Protein AF-A0A645ADY9-F1 (afdb_monomer_lite)

pLDDT: mean 91.97, std 10.12, range [59.78, 98.44]
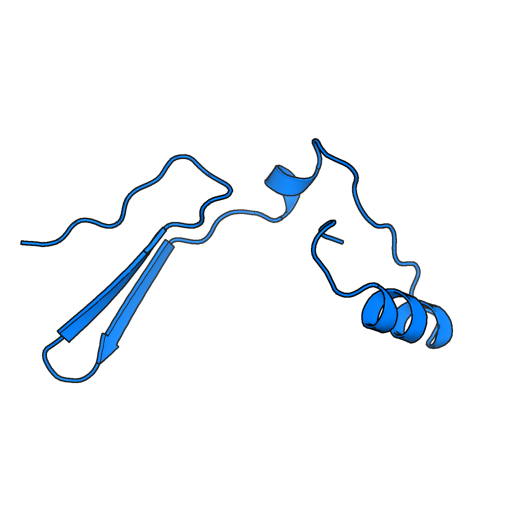
Secondary structure (DSSP, 8-state):
--TTS-HHHHHHHHHTT---PPPPTTGGGGG---EEEEEETTEEEEEE-TTSS------

InterPro domains:
  IPR029055 Nucleophile aminohydrolases, N-terminal [SSF56235] (2-59)
  IPR043137 Gamma-glutamyltranspeptidase, small subunit, C-terminal domain [G3DSA:3.60.20.40] (1-59)
  IPR052896 Gamma-glutamyltransferase-like enzyme [PTHR43881] (1-59)

Radius of gyration: 16.3 Å; chains: 1; bounding box: 30×24×41 Å

Organism: NCBI:txid1076179

Sequence (59 aa):
MEPAFDAAVVQELRARGHEVTVEDGHGVFAFGGAQLVLRDGNHYIAGSDPRKDGQAVAY

Structure (mmCIF, N/CA/C/O backbone):
data_AF-A0A645ADY9-F1
#
_entry.id   AF-A0A645ADY9-F1
#
loop_
_atom_site.group_PDB
_atom_site.id
_atom_site.type_symbol
_atom_site.label_atom_id
_atom_site.label_alt_id
_atom_site.label_comp_id
_atom_site.label_asym_id
_atom_site.label_entity_id
_atom_site.label_seq_id
_atom_site.pdbx_PDB_ins_code
_atom_site.Cartn_x
_atom_site.Cartn_y
_atom_site.Cartn_z
_atom_site.occupancy
_atom_site.B_iso_or_equiv
_atom_site.auth_seq_id
_atom_site.auth_comp_id
_atom_site.auth_asym_id
_atom_site.auth_atom_id
_atom_site.pdbx_PDB_model_num
ATOM 1 N N . MET A 1 1 ? -5.426 1.540 11.132 1.00 90.81 1 MET A N 1
ATOM 2 C CA . MET A 1 1 ? -5.759 0.981 9.799 1.00 90.81 1 MET A CA 1
ATOM 3 C C . MET A 1 1 ? -6.071 2.130 8.846 1.00 90.81 1 MET A C 1
ATOM 5 O O . MET A 1 1 ? -6.523 3.161 9.330 1.00 90.81 1 MET A O 1
ATOM 9 N N . GLU A 1 2 ? -5.818 1.985 7.542 1.00 91.19 2 GLU A N 1
ATOM 10 C CA . GLU A 1 2 ? -6.055 3.054 6.555 1.00 91.19 2 GLU A CA 1
ATOM 11 C C . GLU A 1 2 ? -7.555 3.401 6.395 1.00 91.19 2 GLU A C 1
ATOM 13 O O . GLU A 1 2 ? -8.388 2.495 6.469 1.00 91.19 2 GLU A O 1
ATOM 18 N N . PRO A 1 3 ? -7.922 4.675 6.132 1.00 88.50 3 PRO A N 1
ATOM 19 C CA . PRO A 1 3 ? -9.320 5.105 5.983 1.00 88.50 3 PRO A CA 1
ATOM 20 C C . PRO A 1 3 ? -10.091 4.424 4.850 1.00 88.50 3 PRO A C 1
ATOM 22 O O . PRO A 1 3 ? -11.302 4.259 4.942 1.00 88.50 3 PRO A O 1
ATOM 25 N N . ALA A 1 4 ? -9.398 4.074 3.763 1.00 89.25 4 ALA A N 1
ATOM 26 C CA . ALA A 1 4 ? -10.006 3.509 2.558 1.00 89.25 4 ALA A CA 1
ATOM 27 C C . ALA A 1 4 ? -10.257 1.995 2.651 1.00 89.25 4 ALA A C 1
ATOM 29 O O . ALA A 1 4 ? -10.736 1.385 1.696 1.00 89.25 4 ALA A O 1
ATOM 30 N N . PHE A 1 5 ? -9.901 1.373 3.774 1.00 93.06 5 PHE A N 1
ATOM 31 C CA . PHE A 1 5 ? -10.154 -0.041 3.993 1.00 93.06 5 PHE A CA 1
ATOM 32 C C . PHE A 1 5 ? -11.664 -0.289 4.140 1.00 93.06 5 PHE A C 1
ATOM 34 O O . PHE A 1 5 ? -12.376 0.513 4.745 1.00 93.06 5 PHE A O 1
ATOM 41 N N . ASP A 1 6 ? -12.153 -1.414 3.618 1.00 96.19 6 ASP A N 1
ATOM 42 C CA . ASP A 1 6 ? -13.575 -1.761 3.688 1.00 96.19 6 ASP A CA 1
ATOM 43 C C . ASP A 1 6 ? -14.057 -1.851 5.145 1.00 96.19 6 ASP A C 1
ATOM 45 O O . ASP A 1 6 ? -13.555 -2.652 5.941 1.00 96.19 6 ASP A O 1
ATOM 49 N N . ALA A 1 7 ? -15.070 -1.045 5.476 1.00 95.06 7 ALA A N 1
ATOM 50 C CA . ALA A 1 7 ? -15.676 -0.985 6.797 1.00 95.06 7 ALA A CA 1
ATOM 51 C C . ALA A 1 7 ? -16.189 -2.353 7.275 1.00 95.06 7 ALA A C 1
ATOM 53 O O . ALA A 1 7 ? -16.090 -2.643 8.468 1.00 95.06 7 ALA A O 1
ATOM 54 N N . ALA A 1 8 ? -16.690 -3.210 6.378 1.00 97.56 8 ALA A N 1
ATOM 55 C CA . ALA A 1 8 ? -17.163 -4.545 6.739 1.00 97.56 8 ALA A CA 1
ATOM 56 C C . ALA A 1 8 ? -16.025 -5.420 7.284 1.00 97.56 8 ALA A C 1
ATOM 58 O O . ALA A 1 8 ? -16.200 -6.115 8.287 1.00 97.56 8 ALA A O 1
ATOM 59 N N . VAL A 1 9 ? -14.829 -5.321 6.692 1.00 97.62 9 VAL A N 1
ATOM 60 C CA . VAL A 1 9 ? -13.646 -6.055 7.163 1.00 97.62 9 VAL A CA 1
ATOM 61 C C . VAL A 1 9 ? -13.210 -5.564 8.543 1.00 97.62 9 VAL A C 1
ATOM 63 O O . VAL A 1 9 ? -12.851 -6.372 9.397 1.00 97.62 9 VAL A O 1
ATOM 66 N N . VAL A 1 10 ? -13.303 -4.259 8.811 1.00 97.06 10 VAL A N 1
ATOM 67 C CA . VAL A 1 10 ? -13.006 -3.692 10.141 1.00 97.06 10 VAL A CA 1
ATOM 68 C C . VAL A 1 10 ? -13.904 -4.275 11.211 1.00 97.06 10 VAL A C 1
ATOM 70 O O . VAL A 1 10 ? -13.426 -4.649 12.282 1.00 97.06 10 VAL A O 1
ATOM 73 N N . GLN A 1 11 ? -15.208 -4.330 10.934 1.00 97.56 11 GLN A N 1
ATOM 74 C CA . GLN A 1 11 ? -16.172 -4.849 11.897 1.00 97.56 11 GLN A CA 1
ATOM 75 C C . GLN A 1 11 ? -15.945 -6.335 12.148 1.00 97.56 11 GLN A C 1
ATOM 77 O O . GLN A 1 11 ? -15.959 -6.756 13.299 1.00 97.56 11 GLN A O 1
ATOM 82 N N . GLU A 1 12 ? -15.654 -7.109 11.103 1.00 98.38 12 GLU A N 1
ATOM 83 C CA . GLU A 1 12 ? -15.359 -8.535 11.244 1.00 98.38 12 GLU A CA 1
ATOM 84 C C . GLU A 1 12 ? -14.085 -8.778 12.069 1.00 98.38 12 GLU A C 1
ATOM 86 O O . GLU A 1 12 ? -14.063 -9.646 12.941 1.00 98.38 12 GLU A O 1
ATOM 91 N N . LEU A 1 13 ? -13.033 -7.976 11.873 1.00 98.31 13 LEU A N 1
ATOM 92 C CA . LEU A 1 13 ? -11.830 -8.049 12.708 1.00 98.31 13 LEU A CA 1
ATOM 93 C C . LEU A 1 13 ? -12.144 -7.724 14.175 1.00 98.31 13 LEU A C 1
ATOM 95 O O . LEU A 1 13 ? -11.713 -8.447 15.074 1.00 98.31 13 LEU A O 1
ATOM 99 N N . ARG A 1 14 ? -12.942 -6.684 14.436 1.00 98.00 14 ARG A N 1
ATOM 100 C CA . ARG A 1 14 ? -13.373 -6.342 15.801 1.00 98.00 14 ARG A CA 1
ATOM 101 C C . ARG A 1 14 ? -14.224 -7.441 16.434 1.00 98.00 14 ARG A C 1
ATOM 103 O O . ARG A 1 14 ? -14.009 -7.773 17.595 1.00 98.00 14 ARG A O 1
ATOM 110 N N . ALA A 1 15 ? -15.133 -8.054 15.675 1.00 98.44 15 ALA A N 1
ATOM 111 C CA . ALA A 1 15 ? -15.954 -9.177 16.133 1.00 98.44 15 ALA A CA 1
ATOM 112 C C . ALA A 1 15 ? -15.108 -10.403 16.515 1.00 98.44 15 ALA A C 1
ATOM 114 O O . ALA A 1 15 ? -15.468 -11.150 17.423 1.00 98.44 15 ALA A O 1
ATOM 115 N N . ARG A 1 16 ? -13.943 -10.572 15.880 1.00 98.44 16 ARG A N 1
ATOM 116 C CA . ARG A 1 16 ? -12.942 -11.595 16.226 1.00 98.44 16 ARG A CA 1
ATOM 117 C C . ARG A 1 16 ? -12.048 -11.218 17.413 1.00 98.44 16 ARG A C 1
ATOM 119 O O . ARG A 1 16 ? -11.139 -11.972 17.746 1.00 98.44 16 ARG A O 1
ATOM 126 N N . GLY A 1 17 ? -12.300 -10.081 18.062 1.00 98.44 17 GLY A N 1
ATOM 127 C CA . GLY A 1 17 ? -11.574 -9.624 19.247 1.00 98.44 17 GLY A CA 1
ATOM 128 C C . GLY A 1 17 ? -10.336 -8.777 18.951 1.00 98.44 17 GLY A C 1
ATOM 129 O O . GLY A 1 17 ? -9.567 -8.502 19.868 1.00 98.44 17 GLY A O 1
ATOM 130 N N . HIS A 1 18 ? -10.123 -8.349 17.702 1.00 98.44 18 HIS A N 1
ATOM 131 C CA . HIS A 1 18 ? -9.034 -7.427 17.387 1.00 98.44 18 HIS A CA 1
ATOM 132 C C . HIS A 1 18 ? -9.393 -5.991 17.782 1.00 98.44 18 HIS A C 1
ATOM 134 O O . HIS A 1 18 ? -10.427 -5.454 17.379 1.00 98.44 18 HIS A O 1
ATOM 140 N N . GLU A 1 19 ? -8.494 -5.326 18.502 1.00 97.00 19 GLU A N 1
ATOM 141 C CA . GLU A 1 19 ? -8.582 -3.888 18.737 1.00 97.00 19 GLU A CA 1
ATOM 142 C C . GLU A 1 19 ? -8.096 -3.140 17.488 1.00 97.00 19 GLU A C 1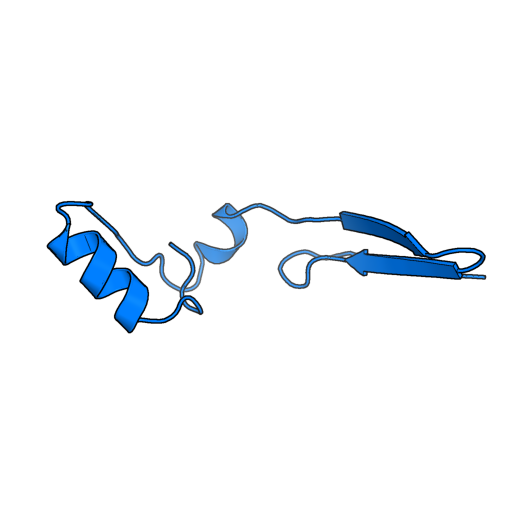
ATOM 144 O O . GLU A 1 19 ? -6.901 -3.051 17.213 1.00 97.00 19 GLU A O 1
ATOM 149 N N . VAL A 1 20 ? -9.041 -2.654 16.677 1.00 94.88 20 VAL A N 1
ATOM 150 C CA . VAL A 1 20 ? -8.743 -1.961 15.415 1.00 94.88 20 VAL A CA 1
ATOM 151 C C . VAL A 1 20 ? -9.175 -0.503 15.496 1.00 94.88 20 VAL A C 1
ATOM 153 O O . VAL A 1 20 ? -10.372 -0.213 15.581 1.00 94.88 20 VAL A O 1
ATOM 156 N N . THR A 1 21 ? -8.212 0.405 15.356 1.00 92.12 21 THR A N 1
ATOM 157 C CA . THR A 1 21 ? -8.432 1.847 15.164 1.00 92.12 21 THR A CA 1
ATOM 158 C C . THR A 1 21 ? -8.248 2.203 13.691 1.00 92.12 21 THR A C 1
ATOM 160 O O . THR A 1 21 ? -7.317 1.722 13.037 1.00 92.12 21 THR A O 1
ATOM 163 N N . VAL A 1 22 ? -9.154 3.010 13.137 1.00 90.69 22 VAL A N 1
ATOM 164 C CA . VAL A 1 22 ? -8.999 3.597 11.796 1.00 90.69 22 VAL A CA 1
ATOM 165 C C . VAL A 1 22 ? -8.348 4.957 11.987 1.00 90.69 22 VAL A C 1
ATOM 167 O O . VAL A 1 22 ? -8.903 5.782 12.703 1.00 90.69 22 VAL A O 1
ATOM 170 N N . GLU A 1 23 ? -7.173 5.149 11.393 1.00 87.00 23 GLU A N 1
ATOM 171 C CA . GLU A 1 23 ? -6.411 6.392 11.523 1.00 87.00 23 GLU A CA 1
ATOM 172 C C . GLU A 1 23 ? -7.005 7.441 10.592 1.00 87.00 23 GLU A C 1
ATOM 174 O O . GLU A 1 23 ? -7.204 7.183 9.406 1.00 87.00 23 GLU A O 1
ATOM 179 N N . ASP A 1 24 ? -7.268 8.626 11.112 1.00 75.38 24 ASP A N 1
ATOM 180 C CA . ASP A 1 24 ? -7.848 9.748 10.400 1.00 75.38 24 ASP A CA 1
ATOM 181 C C . ASP A 1 24 ? -6.790 10.593 9.668 1.00 75.38 24 ASP A C 1
ATOM 183 O O . ASP A 1 24 ? -5.692 10.843 10.163 1.00 75.38 24 ASP A O 1
ATOM 187 N N . GLY A 1 25 ? -7.148 11.013 8.444 1.00 65.25 25 GLY A N 1
ATOM 188 C CA . GLY A 1 25 ? -6.575 12.077 7.600 1.00 65.25 25 GLY A CA 1
ATOM 189 C C . GLY A 1 25 ? -5.050 12.202 7.477 1.00 65.25 25 GLY A C 1
ATOM 190 O O . GLY A 1 25 ? -4.494 12.072 6.390 1.00 65.25 25 GLY A O 1
ATOM 191 N N . HIS A 1 26 ? -4.368 12.526 8.569 1.00 61.66 26 HIS A N 1
ATOM 192 C CA . HIS A 1 26 ? -2.932 12.799 8.619 1.00 61.66 26 HIS A CA 1
ATOM 193 C C . HIS A 1 26 ? -2.090 11.539 8.885 1.00 61.66 26 HIS A C 1
ATOM 195 O O . HIS A 1 26 ? -0.907 11.512 8.541 1.00 61.66 26 HIS A O 1
ATOM 201 N N . GLY A 1 27 ? -2.700 10.468 9.406 1.00 59.78 27 GLY A N 1
ATOM 202 C CA . GLY A 1 27 ? -2.040 9.183 9.666 1.00 59.78 27 GLY A CA 1
ATOM 203 C C . GLY A 1 27 ? -1.773 8.323 8.424 1.00 59.78 27 GLY A C 1
ATOM 204 O O . GLY A 1 27 ? -1.047 7.338 8.510 1.00 59.78 27 GLY A O 1
ATOM 205 N N . VAL A 1 28 ? -2.300 8.678 7.245 1.00 59.78 28 VAL A N 1
ATOM 206 C CA . VAL 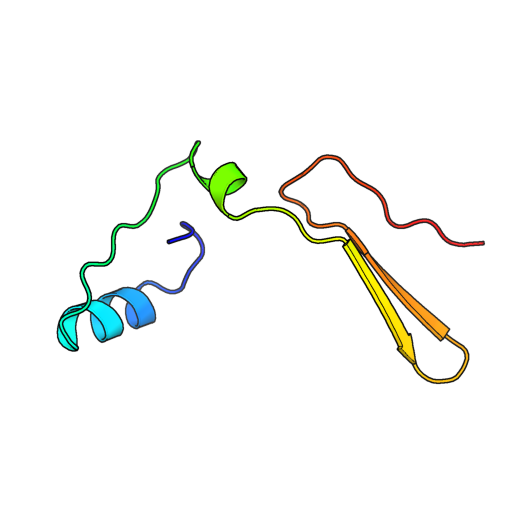A 1 28 ? -2.157 7.858 6.020 1.00 59.78 28 VAL A CA 1
ATOM 207 C C . VAL A 1 28 ? -0.686 7.698 5.604 1.00 59.78 28 VAL A C 1
ATOM 209 O O . VAL A 1 28 ? -0.283 6.647 5.111 1.00 59.78 28 VAL A O 1
ATOM 212 N N . PHE A 1 29 ? 0.165 8.688 5.897 1.00 65.62 29 PHE A N 1
ATOM 213 C CA . PHE A 1 29 ? 1.607 8.600 5.649 1.00 65.62 29 PHE A CA 1
ATOM 214 C C . PHE A 1 29 ? 2.352 7.621 6.571 1.00 65.62 29 PHE A C 1
ATOM 216 O O . PHE A 1 29 ? 3.506 7.297 6.267 1.00 65.62 29 PHE A O 1
ATOM 223 N N . ALA A 1 30 ? 1.731 7.175 7.669 1.00 78.69 30 ALA A N 1
ATOM 224 C CA . ALA A 1 30 ? 2.321 6.251 8.638 1.00 78.69 30 ALA A CA 1
ATOM 225 C C . ALA A 1 30 ? 2.307 4.789 8.158 1.00 78.69 30 ALA A C 1
ATOM 227 O O . ALA A 1 30 ? 3.045 3.967 8.693 1.00 78.69 30 ALA A O 1
ATOM 228 N N . PHE A 1 31 ? 1.539 4.466 7.111 1.00 89.25 31 PHE A N 1
ATOM 229 C CA . PHE A 1 31 ? 1.450 3.115 6.536 1.00 89.25 31 PHE A CA 1
ATOM 230 C C . PHE A 1 31 ? 2.530 2.827 5.475 1.00 89.25 31 PHE A C 1
ATOM 232 O O . PHE A 1 31 ? 2.426 1.873 4.703 1.00 89.25 31 PHE A O 1
ATOM 239 N N . GLY A 1 32 ? 3.592 3.640 5.454 1.00 90.44 32 GLY A N 1
ATOM 240 C CA . GLY A 1 32 ? 4.728 3.494 4.547 1.00 90.44 32 GLY A CA 1
ATOM 241 C C . GLY A 1 32 ? 4.456 4.008 3.131 1.00 90.44 32 GLY A C 1
ATOM 242 O O . GLY A 1 32 ? 3.542 4.794 2.890 1.00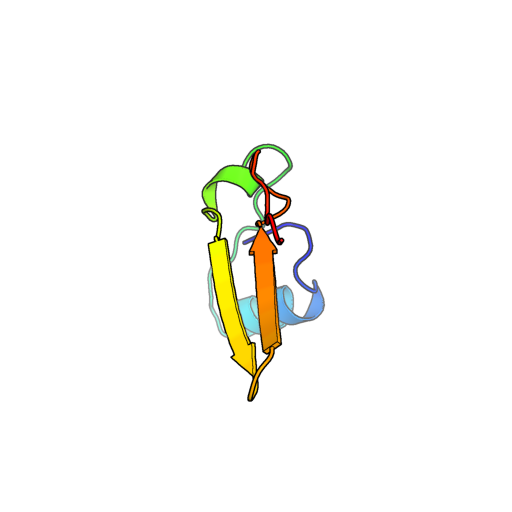 90.44 32 GLY A O 1
ATOM 243 N N . GLY A 1 33 ? 5.313 3.606 2.197 1.00 92.50 33 GLY A N 1
ATOM 244 C CA . GLY A 1 33 ? 5.162 3.850 0.766 1.00 92.50 33 GLY A CA 1
ATOM 245 C C . GLY A 1 33 ? 5.916 2.776 -0.011 1.00 92.50 33 GLY A C 1
ATOM 246 O O . GLY A 1 33 ? 6.993 2.357 0.415 1.00 92.50 33 GLY A O 1
ATOM 247 N N . ALA A 1 34 ? 5.344 2.305 -1.114 1.00 95.56 34 ALA A N 1
ATOM 248 C CA . ALA A 1 34 ? 5.922 1.249 -1.940 1.00 95.56 34 ALA A CA 1
ATOM 249 C C . ALA A 1 34 ? 6.458 1.770 -3.282 1.00 95.56 34 ALA A C 1
ATOM 251 O O . ALA A 1 34 ? 5.923 2.700 -3.877 1.00 95.56 34 ALA A O 1
ATOM 252 N N . GLN A 1 35 ? 7.510 1.134 -3.784 1.00 97.81 35 GLN A N 1
ATOM 253 C CA . GLN A 1 35 ? 8.000 1.300 -5.152 1.00 97.81 35 GLN A C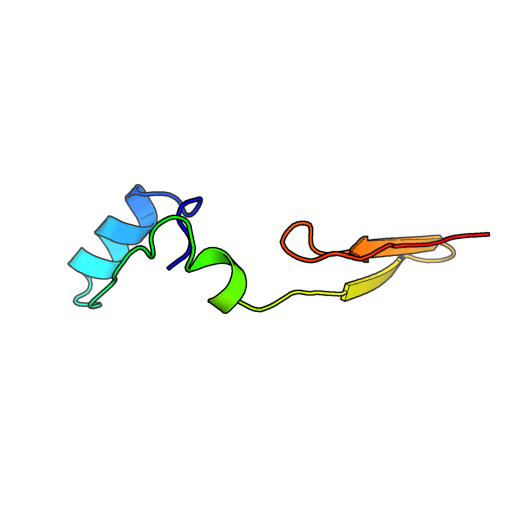A 1
ATOM 254 C C . GLN A 1 35 ? 8.218 -0.104 -5.707 1.00 97.81 35 GLN A C 1
ATOM 256 O O . GLN A 1 35 ? 8.868 -0.926 -5.058 1.00 97.81 35 GLN A O 1
ATOM 261 N N . LEU A 1 36 ? 7.613 -0.414 -6.851 1.00 98.25 36 LEU A N 1
ATOM 262 C CA . LEU A 1 36 ? 7.532 -1.781 -7.365 1.00 98.25 36 LEU A CA 1
ATOM 263 C C . LEU A 1 36 ? 7.851 -1.809 -8.857 1.00 98.25 36 LEU A C 1
ATOM 265 O O . LEU A 1 36 ? 7.382 -0.962 -9.618 1.00 98.25 36 LEU A O 1
ATOM 269 N N . VAL A 1 37 ? 8.601 -2.827 -9.275 1.00 98.12 37 VAL A N 1
ATOM 270 C CA . VAL A 1 37 ? 8.794 -3.181 -10.683 1.00 98.12 37 VAL A CA 1
ATOM 271 C C . VAL A 1 37 ? 8.572 -4.681 -10.826 1.00 98.12 37 VAL A C 1
ATOM 273 O O . VAL A 1 37 ? 9.290 -5.481 -10.228 1.00 98.12 37 VAL A O 1
ATOM 276 N N . LEU A 1 38 ? 7.579 -5.062 -11.623 1.00 98.44 38 LEU A N 1
ATOM 277 C CA . LEU A 1 38 ? 7.304 -6.441 -12.000 1.00 98.44 38 LEU A CA 1
ATOM 278 C C . LEU A 1 38 ? 7.821 -6.682 -13.417 1.00 98.44 38 LEU A C 1
ATOM 280 O O . LEU A 1 38 ? 7.512 -5.922 -14.333 1.00 98.44 38 LEU A O 1
ATOM 284 N N . ARG A 1 39 ? 8.580 -7.761 -13.609 1.00 97.94 39 ARG A N 1
ATOM 285 C CA . ARG A 1 39 ? 8.914 -8.254 -14.946 1.00 97.94 39 ARG A CA 1
ATOM 286 C C . ARG A 1 39 ? 7.859 -9.261 -15.388 1.00 97.94 39 ARG A C 1
ATOM 288 O O . ARG A 1 39 ? 7.690 -10.281 -14.725 1.00 97.94 39 ARG A O 1
ATOM 295 N N . ASP A 1 40 ? 7.220 -8.991 -16.520 1.00 98.00 40 ASP A N 1
ATOM 296 C CA . ASP A 1 40 ? 6.258 -9.889 -17.160 1.00 98.00 40 ASP A CA 1
ATOM 297 C C . ASP A 1 40 ? 6.711 -10.187 -18.596 1.00 98.00 40 ASP A C 1
ATOM 299 O O . ASP A 1 40 ? 6.588 -9.372 -19.516 1.00 98.00 40 ASP A O 1
ATOM 303 N N . GLY A 1 41 ? 7.366 -11.339 -18.763 1.00 97.25 41 GLY A N 1
ATOM 304 C CA . GLY A 1 41 ? 8.061 -11.704 -19.995 1.00 97.25 41 GLY A CA 1
ATOM 305 C C . GLY A 1 41 ? 9.143 -10.686 -20.384 1.00 97.25 41 GLY A C 1
ATOM 306 O O . GLY A 1 41 ? 10.168 -10.546 -19.702 1.00 97.25 41 GLY A O 1
ATOM 307 N N . ASN A 1 42 ? 8.906 -9.994 -21.503 1.00 97.56 42 ASN A N 1
ATOM 308 C CA . ASN A 1 42 ? 9.783 -8.952 -22.050 1.00 97.56 42 ASN A CA 1
ATOM 309 C C . ASN A 1 42 ? 9.356 -7.525 -21.660 1.00 97.56 42 ASN A C 1
ATOM 311 O O . ASN A 1 42 ? 9.969 -6.569 -22.126 1.00 97.56 42 ASN A O 1
ATOM 315 N N . HIS A 1 43 ? 8.326 -7.372 -20.826 1.00 97.38 43 HIS A N 1
ATOM 316 C CA . HIS A 1 43 ? 7.844 -6.076 -20.357 1.00 97.38 43 HIS A CA 1
ATOM 317 C C . HIS A 1 43 ? 8.209 -5.841 -18.888 1.00 97.38 43 HIS A C 1
ATOM 319 O O . HIS A 1 43 ? 8.397 -6.781 -18.107 1.00 97.38 43 HIS A O 1
ATOM 325 N N . TYR A 1 44 ? 8.255 -4.564 -18.512 1.00 98.25 44 TYR A N 1
ATOM 326 C CA . TYR A 1 44 ? 8.344 -4.115 -17.128 1.00 98.25 44 TYR A CA 1
ATOM 327 C C . TYR A 1 44 ? 7.103 -3.299 -16.781 1.00 98.25 44 TYR A C 1
ATOM 329 O O . TYR A 1 44 ? 6.757 -2.354 -17.486 1.00 98.25 44 TYR A O 1
ATOM 337 N N . ILE A 1 45 ? 6.445 -3.663 -15.684 1.00 98.25 45 ILE A N 1
ATOM 338 C CA . ILE A 1 45 ? 5.302 -2.948 -15.120 1.00 98.25 45 ILE A CA 1
ATOM 339 C C . ILE A 1 45 ? 5.802 -2.269 -13.849 1.00 98.25 45 ILE A C 1
ATOM 341 O O . ILE A 1 45 ? 6.186 -2.948 -12.896 1.00 98.25 45 ILE A O 1
ATOM 345 N N . ALA A 1 46 ? 5.833 -0.940 -13.843 1.00 98.38 46 ALA A N 1
ATOM 346 C CA . ALA A 1 46 ? 6.333 -0.151 -12.723 1.00 98.38 46 ALA A CA 1
ATOM 347 C C . ALA A 1 46 ? 5.201 0.629 -12.043 1.00 98.38 46 ALA A C 1
ATOM 349 O O . ALA A 1 46 ? 4.294 1.127 -12.710 1.00 98.38 46 ALA A O 1
ATOM 350 N N . GLY A 1 47 ? 5.267 0.749 -10.718 1.00 98.06 47 GLY A N 1
ATOM 351 C CA . GLY A 1 47 ? 4.309 1.505 -9.917 1.00 98.06 47 GLY A CA 1
ATOM 352 C C . GLY A 1 47 ? 4.998 2.274 -8.793 1.00 98.06 47 GLY A C 1
ATOM 353 O O . GLY A 1 47 ? 5.841 1.720 -8.085 1.00 98.06 47 GLY A O 1
ATOM 354 N N . SER A 1 48 ? 4.607 3.539 -8.632 1.00 97.81 48 SER A N 1
ATOM 355 C CA . SER A 1 48 ? 4.953 4.378 -7.482 1.00 97.81 48 SER A CA 1
ATOM 356 C C . SER A 1 48 ? 3.717 4.551 -6.611 1.00 97.81 48 SER A C 1
ATOM 358 O O . SER A 1 48 ? 2.630 4.820 -7.121 1.00 97.81 48 SER A O 1
ATOM 360 N N . ASP A 1 49 ? 3.881 4.401 -5.303 1.00 95.44 49 ASP A N 1
ATOM 361 C CA . ASP A 1 49 ? 2.799 4.580 -4.341 1.00 95.44 49 ASP A CA 1
ATOM 362 C C . ASP A 1 49 ? 2.274 6.027 -4.345 1.00 95.44 49 ASP A C 1
ATOM 364 O O . ASP A 1 49 ? 3.070 6.956 -4.192 1.00 95.44 49 ASP A O 1
ATOM 368 N N . PRO A 1 50 ? 0.954 6.245 -4.492 1.00 91.25 50 PRO A N 1
ATOM 369 C CA . PRO A 1 50 ? 0.371 7.583 -4.585 1.00 91.25 50 PRO A CA 1
ATOM 370 C C . PRO A 1 50 ? 0.392 8.354 -3.258 1.00 91.25 50 PRO A C 1
ATOM 372 O O . PRO A 1 50 ? 0.114 9.550 -3.240 1.00 91.25 50 PRO A O 1
ATOM 375 N N . ARG A 1 51 ? 0.688 7.690 -2.132 1.00 89.75 51 ARG A N 1
ATOM 376 C CA . ARG A 1 51 ? 0.746 8.314 -0.801 1.00 89.75 51 ARG A CA 1
ATOM 377 C C . ARG A 1 51 ? 2.060 9.051 -0.557 1.00 89.75 51 ARG A C 1
ATOM 379 O O . ARG A 1 51 ? 2.235 9.611 0.520 1.00 89.75 51 ARG A O 1
ATOM 386 N N . LYS A 1 52 ? 3.014 9.014 -1.488 1.00 90.44 52 LYS A N 1
ATOM 387 C CA . LYS A 1 52 ? 4.305 9.704 -1.392 1.00 90.44 52 LYS A CA 1
ATOM 388 C C . LYS A 1 52 ? 4.596 10.404 -2.713 1.00 90.44 52 LYS A C 1
ATOM 390 O O . LYS A 1 52 ? 4.162 9.943 -3.765 1.00 90.44 52 LYS A O 1
ATOM 395 N N . ASP A 1 53 ? 5.383 11.471 -2.658 1.00 93.31 53 ASP A N 1
ATOM 396 C CA . ASP A 1 53 ?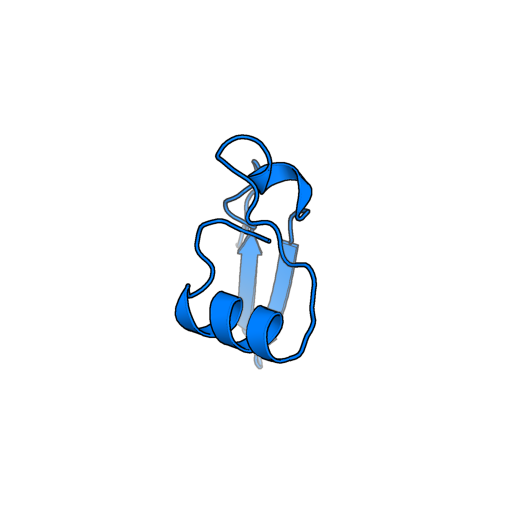 6.000 11.995 -3.871 1.00 93.31 53 ASP A CA 1
ATOM 397 C C . ASP A 1 53 ? 6.920 10.911 -4.454 1.00 93.31 53 ASP A C 1
ATOM 399 O O . ASP A 1 53 ? 7.746 10.328 -3.745 1.00 93.31 53 ASP A O 1
ATOM 403 N N . GLY A 1 54 ? 6.756 10.602 -5.737 1.00 95.00 54 GLY A N 1
ATOM 404 C CA . GLY A 1 54 ? 7.477 9.520 -6.398 1.00 95.00 54 GLY A CA 1
ATOM 405 C C . GLY A 1 54 ? 7.098 9.392 -7.869 1.00 95.00 54 GLY A C 1
ATOM 406 O O . GLY A 1 54 ? 6.148 10.022 -8.337 1.00 95.00 54 GLY A O 1
ATOM 407 N N . GLN A 1 55 ? 7.861 8.593 -8.619 1.00 98.00 55 GLN A N 1
ATOM 408 C CA . GLN A 1 55 ? 7.646 8.410 -10.051 1.00 98.00 55 GLN A CA 1
ATOM 409 C C . GLN A 1 55 ? 8.133 7.038 -10.527 1.00 98.00 55 GLN A C 1
ATOM 411 O O . GLN A 1 55 ? 9.226 6.599 -10.179 1.00 98.00 55 GLN A O 1
ATOM 416 N N . ALA A 1 56 ? 7.344 6.406 -11.396 1.00 97.75 56 ALA A N 1
ATOM 417 C CA . ALA A 1 56 ? 7.804 5.335 -12.272 1.00 97.75 56 ALA A CA 1
ATOM 418 C C . ALA A 1 56 ? 8.181 5.935 -13.638 1.00 97.75 56 ALA A C 1
ATOM 420 O O . ALA A 1 56 ? 7.390 6.672 -14.226 1.00 97.75 56 ALA A O 1
ATOM 421 N N . VAL A 1 57 ? 9.385 5.640 -14.135 1.00 97.75 57 VAL A N 1
ATOM 422 C CA . VAL A 1 57 ? 9.927 6.199 -15.388 1.00 97.75 57 VAL A CA 1
ATOM 423 C C . VAL A 1 57 ? 10.321 5.061 -16.331 1.00 97.75 57 VAL A C 1
ATOM 425 O O . VAL A 1 57 ? 10.862 4.053 -15.878 1.00 97.75 57 VAL A O 1
ATOM 428 N N . ALA A 1 58 ? 10.060 5.227 -17.630 1.00 95.44 58 ALA A N 1
ATOM 429 C CA . ALA A 1 58 ? 10.376 4.262 -18.685 1.00 95.44 58 ALA A CA 1
ATOM 430 C C . ALA A 1 58 ? 11.043 4.950 -19.892 1.00 95.44 58 ALA A C 1
ATOM 432 O O . ALA A 1 58 ? 10.972 6.175 -20.017 1.00 95.44 58 ALA A O 1
ATOM 433 N N . TYR A 1 59 ? 11.682 4.155 -20.753 1.00 92.75 59 TYR A N 1
ATOM 434 C CA . TYR A 1 59 ? 12.364 4.571 -21.981 1.00 92.75 59 TYR A CA 1
ATOM 435 C C . TYR A 1 59 ? 12.142 3.559 -23.107 1.00 92.75 59 TYR A C 1
ATOM 437 O O . TYR A 1 59 ? 11.812 2.392 -22.787 1.00 92.75 59 TYR A O 1
#

Foldseek 3Di:
DEPPPDPVVVVVCVVVVDDDDYDDDPCNCVVDWDWDWDDDPPDIDTDGGPSDPDDDDDD